Protein AF-F3YWX7-F1 (afdb_monomer_lite)

Secondary structure (DSSP, 8-state):
-HHHHHHHHHHHHHHHHHHHHHHHHHHHHHHHHHHHHHHHHHHHHHHHHHHHHHHHHHHTSHHHHHHHGGGGT--PPPTT--PPPPP--PPP---

Sequence (95 aa):
MKSGHLLTANLALAMFLGLGLVWVNIERVELAYDLRRLELESRELRSLVDKLEMERNNLGAPYNLRRKAPEFGLRPARTGQIRRVEAARPEPEVQ

pLDDT: mean 86.59, std 11.6, range [55.72, 98.06]

Organism: NCBI:txid690850

Foldseek 3Di:
DVVVVVVVVVVVVVVVVVVVVVVVVVVVVVVVVVVVVVVVVVVVVVVVVVVVVVVVVVCVPPVNCQVCQVVVVHDDDDPPPDDDDPDPDDDDDDD

Radius of gyration: 33.97 Å; chains: 1; bounding box: 71×17×88 Å

Structure (mmCIF, N/CA/C/O backbone):
data_AF-F3YWX7-F1
#
_entry.id   AF-F3YWX7-F1
#
loop_
_atom_site.group_PDB
_atom_site.id
_atom_site.type_symbol
_atom_site.label_atom_id
_atom_site.label_alt_id
_atom_site.label_comp_id
_atom_site.label_asym_id
_atom_site.label_entity_id
_atom_site.label_seq_id
_atom_site.pdbx_PDB_ins_code
_atom_site.Cartn_x
_atom_site.Cartn_y
_atom_site.Cartn_z
_atom_site.occupancy
_atom_site.B_iso_or_equiv
_atom_site.auth_seq_id
_atom_site.auth_comp_id
_atom_site.auth_asym_id
_atom_site.auth_atom_id
_atom_site.pdbx_PDB_model_num
ATOM 1 N N . MET A 1 1 ? 30.735 -5.230 -47.504 1.00 58.53 1 MET A N 1
ATOM 2 C CA . MET A 1 1 ? 30.103 -4.083 -46.805 1.00 58.53 1 MET A CA 1
ATOM 3 C C . MET A 1 1 ? 28.767 -4.396 -46.122 1.00 58.53 1 MET A C 1
ATOM 5 O O . MET A 1 1 ? 28.519 -3.807 -45.084 1.00 58.53 1 MET A O 1
ATOM 9 N N . LYS A 1 2 ? 27.918 -5.319 -46.612 1.00 62.28 2 LYS A N 1
ATOM 10 C CA . LYS A 1 2 ? 26.602 -5.623 -45.992 1.00 62.28 2 LYS A CA 1
ATOM 11 C C . LYS A 1 2 ? 26.658 -6.131 -44.536 1.00 62.28 2 LYS A C 1
ATOM 13 O O . LYS A 1 2 ? 25.780 -5.811 -43.747 1.00 62.28 2 LYS A O 1
ATOM 18 N N . SER A 1 3 ? 27.696 -6.876 -44.167 1.00 70.88 3 SER A N 1
ATOM 19 C CA . SER A 1 3 ? 27.866 -7.460 -42.827 1.00 70.88 3 SER A CA 1
ATOM 20 C C . SER A 1 3 ? 28.163 -6.434 -41.724 1.00 70.88 3 SER A C 1
ATOM 22 O O . SE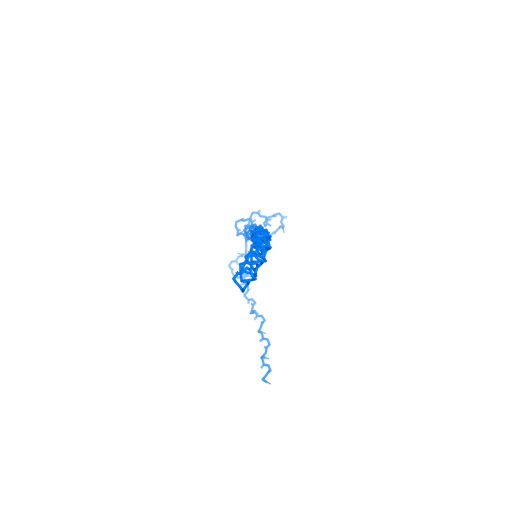R A 1 3 ? 27.746 -6.634 -40.588 1.00 70.88 3 SER A O 1
ATOM 24 N N . GLY A 1 4 ? 28.810 -5.309 -42.050 1.00 79.56 4 GLY A N 1
ATOM 25 C CA . GLY A 1 4 ? 29.105 -4.251 -41.074 1.00 79.56 4 GLY A CA 1
ATOM 26 C C . GLY A 1 4 ? 27.843 -3.553 -40.563 1.00 79.56 4 GLY A C 1
ATOM 27 O O . GLY A 1 4 ? 27.696 -3.348 -39.364 1.00 79.56 4 GLY A O 1
ATOM 28 N N . HIS A 1 5 ? 26.887 -3.284 -41.456 1.00 86.56 5 HIS A N 1
ATOM 29 C CA . HIS A 1 5 ? 25.624 -2.631 -41.097 1.00 86.56 5 HIS A CA 1
ATOM 30 C C . HIS A 1 5 ? 24.725 -3.506 -40.207 1.00 86.56 5 HIS A C 1
ATOM 32 O O . HIS A 1 5 ? 24.008 -2.992 -39.350 1.00 86.56 5 HIS A O 1
ATOM 38 N N . LEU A 1 6 ? 24.788 -4.833 -40.370 1.00 91.81 6 LEU A N 1
ATOM 39 C CA . LEU A 1 6 ? 24.056 -5.774 -39.517 1.00 91.81 6 LEU A CA 1
ATOM 40 C C . LEU A 1 6 ? 24.629 -5.815 -38.098 1.00 91.81 6 LEU A C 1
ATOM 42 O O . LEU A 1 6 ? 23.867 -5.842 -37.135 1.00 91.81 6 LEU A O 1
ATOM 46 N N . LEU A 1 7 ? 25.957 -5.779 -37.956 1.00 92.25 7 LEU A N 1
ATOM 47 C CA . LEU A 1 7 ? 26.607 -5.720 -36.645 1.00 92.25 7 LEU A CA 1
ATOM 48 C C . LEU A 1 7 ? 26.275 -4.416 -35.916 1.00 92.25 7 LEU A C 1
ATOM 50 O O . LEU A 1 7 ? 25.906 -4.453 -34.746 1.00 92.25 7 LEU A O 1
ATOM 54 N N . THR A 1 8 ? 26.324 -3.276 -36.611 1.00 94.69 8 THR A N 1
ATOM 55 C CA . THR A 1 8 ? 25.962 -1.984 -36.008 1.00 94.69 8 THR A CA 1
ATOM 56 C C . THR A 1 8 ? 24.493 -1.929 -35.598 1.00 94.69 8 THR A C 1
ATOM 58 O O . THR A 1 8 ? 24.183 -1.410 -34.530 1.00 94.69 8 THR A O 1
ATOM 61 N N . ALA A 1 9 ? 23.586 -2.497 -36.401 1.00 95.19 9 ALA A N 1
ATOM 62 C CA . ALA A 1 9 ? 22.164 -2.542 -36.068 1.00 95.19 9 ALA A CA 1
ATOM 63 C C . ALA A 1 9 ? 21.887 -3.428 -34.844 1.00 95.19 9 ALA A C 1
ATOM 65 O O . ALA A 1 9 ? 21.144 -3.026 -33.952 1.00 95.19 9 ALA A O 1
ATOM 66 N N . ASN A 1 10 ? 22.524 -4.602 -34.763 1.00 95.62 10 ASN A N 1
ATOM 67 C CA . ASN A 1 10 ? 22.399 -5.483 -33.600 1.00 95.62 10 ASN A CA 1
ATOM 68 C C . ASN A 1 10 ? 22.978 -4.847 -32.335 1.00 95.62 10 ASN A C 1
ATOM 70 O O . ASN A 1 10 ? 22.368 -4.946 -31.274 1.00 95.62 10 ASN A O 1
ATOM 74 N N . LEU A 1 11 ? 24.117 -4.159 -32.442 1.00 96.25 11 LEU A N 1
ATOM 75 C CA . LEU A 1 11 ? 24.715 -3.463 -31.306 1.00 96.25 11 LEU A CA 1
ATOM 76 C C . LEU A 1 11 ? 23.814 -2.327 -30.806 1.00 96.25 11 LEU A C 1
ATOM 78 O O . LEU A 1 11 ? 23.587 -2.209 -29.605 1.00 96.25 11 LEU A O 1
ATOM 82 N N . ALA A 1 12 ? 23.252 -1.531 -31.720 1.00 96.69 12 ALA A N 1
ATOM 83 C CA . ALA A 1 12 ? 22.307 -0.477 -31.369 1.00 96.69 12 ALA A CA 1
ATOM 84 C C . ALA A 1 12 ? 21.055 -1.052 -30.690 1.00 96.69 12 ALA A C 1
ATOM 86 O O . ALA A 1 12 ? 20.649 -0.564 -29.638 1.00 96.69 12 ALA A O 1
ATOM 87 N N . LEU A 1 13 ? 20.481 -2.125 -31.243 1.00 97.19 13 LEU A N 1
ATOM 88 C CA . LEU A 1 13 ? 19.320 -2.795 -30.661 1.00 97.19 13 LEU A CA 1
ATOM 89 C C . LEU A 1 13 ? 19.620 -3.341 -29.259 1.00 97.19 13 LEU A C 1
ATOM 91 O O . LEU A 1 13 ? 18.836 -3.120 -28.340 1.00 97.19 13 LEU A O 1
ATOM 95 N N . ALA A 1 14 ? 20.762 -4.006 -29.076 1.00 96.81 14 ALA A N 1
ATOM 96 C CA . ALA A 1 14 ? 21.192 -4.502 -27.772 1.00 96.81 14 ALA A CA 1
ATOM 97 C C . ALA A 1 14 ? 21.357 -3.360 -26.756 1.00 96.81 14 ALA A C 1
ATOM 99 O O . ALA A 1 14 ? 20.968 -3.508 -25.600 1.00 96.81 14 ALA A O 1
ATOM 100 N N . MET A 1 15 ? 21.868 -2.204 -27.190 1.00 97.69 15 MET A N 1
ATOM 101 C CA . MET A 1 15 ? 22.008 -1.025 -26.336 1.00 97.69 15 MET A CA 1
ATOM 102 C C . MET A 1 15 ? 20.647 -0.449 -25.922 1.00 97.69 15 MET A C 1
ATOM 104 O O . MET A 1 15 ? 20.443 -0.164 -24.743 1.00 97.69 15 MET A O 1
ATOM 108 N N . PHE A 1 16 ? 19.689 -0.348 -26.850 1.00 98.06 16 PHE A N 1
ATOM 109 C CA . PHE A 1 16 ? 18.321 0.081 -26.535 1.00 98.06 16 PHE A CA 1
ATOM 110 C C . PHE A 1 16 ? 17.609 -0.888 -25.593 1.00 98.06 16 PHE A C 1
ATOM 112 O O . PHE A 1 16 ? 16.970 -0.452 -24.638 1.00 98.06 16 PHE A O 1
ATOM 119 N N . LEU A 1 17 ? 17.743 -2.194 -25.826 1.00 97.69 17 LEU A N 1
ATOM 120 C CA . LEU A 1 17 ? 17.172 -3.215 -24.950 1.00 97.69 17 LEU A CA 1
ATOM 121 C C . LEU A 1 17 ? 17.801 -3.170 -23.555 1.00 97.69 17 LEU A C 1
ATOM 123 O O . LEU A 1 17 ? 17.078 -3.250 -22.567 1.00 97.69 17 LEU A O 1
ATOM 127 N N . GLY A 1 18 ? 19.121 -2.988 -23.463 1.00 97.12 18 GLY A N 1
ATOM 128 C CA . GLY A 1 18 ? 19.817 -2.821 -22.189 1.00 97.12 18 GLY A CA 1
ATOM 129 C C . GLY A 1 18 ? 19.320 -1.599 -21.418 1.00 97.12 18 GLY A C 1
ATOM 130 O O . GLY A 1 18 ? 19.015 -1.702 -20.232 1.00 97.12 18 GLY A O 1
ATOM 131 N N . LEU A 1 19 ? 19.157 -0.463 -22.100 1.00 97.75 19 LEU A N 1
ATOM 132 C CA . LEU A 1 19 ? 18.635 0.755 -21.483 1.00 97.75 19 LEU A CA 1
ATOM 133 C C . LEU A 1 19 ? 17.174 0.590 -21.036 1.00 97.75 19 LEU A C 1
ATOM 135 O O . LEU A 1 19 ? 16.827 0.959 -19.916 1.00 97.75 19 LEU A O 1
ATOM 139 N N . GLY A 1 20 ? 16.335 -0.020 -21.876 1.00 98.00 20 GLY A N 1
ATOM 140 C CA . GLY A 1 20 ? 14.945 -0.327 -21.540 1.00 98.00 20 GLY A CA 1
ATOM 141 C C . GLY A 1 20 ? 14.827 -1.284 -20.352 1.00 98.00 20 GLY A C 1
ATOM 142 O O . GLY A 1 20 ? 13.958 -1.106 -19.502 1.00 98.00 20 GLY A O 1
ATOM 143 N N . LEU A 1 21 ? 15.735 -2.256 -20.239 1.00 97.62 21 LEU A N 1
ATOM 144 C CA . LEU A 1 21 ? 15.762 -3.182 -19.111 1.00 97.62 21 LEU A CA 1
ATOM 145 C C . LEU A 1 21 ? 16.092 -2.461 -17.801 1.00 97.62 21 LEU A C 1
ATOM 147 O O . LEU A 1 21 ? 15.432 -2.711 -16.796 1.00 97.62 21 LEU A O 1
ATOM 151 N N . VAL A 1 22 ? 17.074 -1.555 -17.813 1.00 97.88 22 VAL A N 1
ATOM 152 C CA . VAL A 1 22 ? 17.408 -0.726 -16.643 1.00 97.88 22 VAL A CA 1
ATOM 153 C C . VAL A 1 22 ? 16.231 0.173 -16.267 1.00 97.88 22 VAL A C 1
ATOM 155 O O . VAL A 1 22 ? 15.881 0.239 -15.093 1.00 97.88 22 VAL A O 1
ATOM 158 N N . TRP A 1 23 ? 15.576 0.799 -17.247 1.00 98.00 23 TRP A N 1
ATOM 159 C CA . TRP A 1 23 ? 14.395 1.630 -17.007 1.00 98.00 23 TRP A CA 1
ATOM 160 C C . TRP A 1 23 ? 13.271 0.848 -16.317 1.00 98.00 23 TRP A C 1
ATOM 162 O O . TRP A 1 23 ? 12.810 1.229 -15.244 1.00 98.00 23 TRP A O 1
ATOM 172 N N . VAL A 1 24 ? 12.880 -0.297 -16.886 1.00 97.75 24 VAL A N 1
ATOM 173 C CA . VAL A 1 24 ? 11.850 -1.170 -16.300 1.00 97.75 24 VAL A CA 1
ATOM 174 C C . VAL A 1 24 ? 12.275 -1.682 -14.925 1.00 97.75 24 VAL A C 1
ATOM 176 O O . VAL A 1 24 ? 11.433 -1.869 -14.050 1.00 97.75 24 VAL A O 1
ATOM 179 N N . ASN A 1 25 ? 13.570 -1.916 -14.709 1.00 97.06 25 ASN A N 1
ATOM 180 C CA . ASN A 1 25 ? 14.073 -2.342 -13.411 1.00 97.06 25 ASN A CA 1
ATOM 181 C C . ASN A 1 25 ? 13.867 -1.266 -12.337 1.00 97.06 25 ASN A C 1
ATOM 183 O O . ASN A 1 25 ? 13.377 -1.599 -11.261 1.00 97.06 25 ASN A O 1
ATOM 187 N N . ILE A 1 26 ? 14.181 -0.004 -12.644 1.00 96.69 26 ILE A N 1
ATOM 188 C CA . ILE A 1 26 ? 13.986 1.127 -11.726 1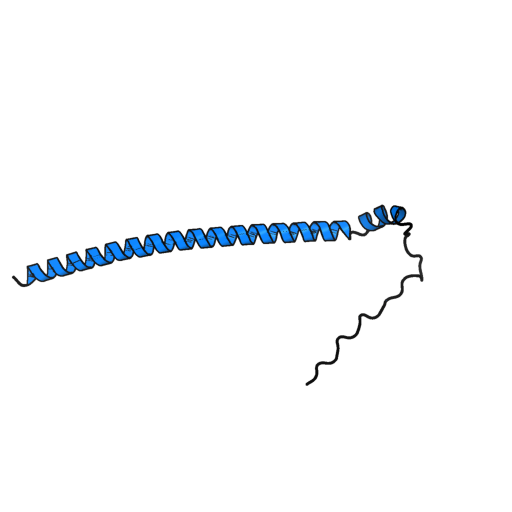.00 96.69 26 ILE A CA 1
ATOM 189 C C . ILE A 1 26 ? 12.500 1.282 -11.390 1.00 96.69 26 ILE A C 1
ATOM 191 O O . ILE A 1 26 ? 12.145 1.244 -10.215 1.00 96.69 26 ILE A O 1
ATOM 195 N N . GLU A 1 27 ? 11.635 1.326 -12.406 1.00 96.81 27 GLU A N 1
ATOM 196 C CA . GLU A 1 27 ? 10.179 1.431 -12.230 1.00 96.81 27 GLU A CA 1
ATOM 197 C C . GLU A 1 27 ? 9.627 0.283 -11.368 1.00 96.81 27 GLU A C 1
ATOM 199 O O . GLU A 1 27 ? 8.824 0.468 -10.455 1.00 96.81 27 GLU A O 1
ATOM 204 N N . ARG A 1 28 ? 10.101 -0.945 -11.616 1.00 97.38 28 ARG A N 1
ATOM 205 C CA . ARG A 1 28 ? 9.692 -2.124 -10.847 1.00 97.38 28 ARG A CA 1
ATOM 206 C C . ARG A 1 28 ? 10.102 -2.022 -9.381 1.00 97.38 28 ARG A C 1
ATOM 208 O O . ARG A 1 28 ? 9.378 -2.505 -8.510 1.00 97.38 28 ARG A O 1
ATOM 215 N N . VAL A 1 29 ? 11.290 -1.489 -9.116 1.00 97.25 29 VAL A N 1
ATOM 216 C CA . VAL A 1 29 ? 11.794 -1.300 -7.756 1.00 97.25 29 VAL A CA 1
ATOM 217 C C . VAL A 1 29 ? 10.966 -0.235 -7.041 1.00 97.25 29 VAL A C 1
ATOM 219 O O . VAL A 1 29 ? 10.524 -0.493 -5.924 1.00 97.25 29 VAL A O 1
ATOM 222 N N . GLU A 1 30 ? 10.686 0.893 -7.693 1.00 96.44 30 GLU A N 1
ATOM 223 C CA . GLU A 1 30 ? 9.831 1.963 -7.164 1.00 96.44 30 GLU A CA 1
ATOM 224 C C . GLU A 1 30 ? 8.433 1.443 -6.805 1.00 96.44 30 GLU A C 1
ATOM 226 O O . GLU A 1 30 ? 8.016 1.535 -5.649 1.00 96.44 30 GLU A O 1
ATOM 231 N N . LEU A 1 31 ? 7.778 0.732 -7.727 1.00 97.06 31 LEU A N 1
ATOM 232 C CA . LEU A 1 31 ? 6.470 0.125 -7.479 1.00 97.06 31 LEU A CA 1
ATOM 233 C C . LEU A 1 31 ? 6.488 -0.863 -6.299 1.00 97.06 31 LEU A C 1
ATOM 235 O O . LEU A 1 31 ? 5.537 -0.944 -5.520 1.00 97.06 31 LEU A O 1
ATOM 239 N N . ALA A 1 32 ? 7.566 -1.636 -6.150 1.00 97.00 32 ALA A N 1
ATOM 240 C CA . ALA A 1 32 ? 7.706 -2.565 -5.033 1.00 97.00 32 ALA A CA 1
ATOM 241 C C . ALA A 1 32 ? 7.867 -1.838 -3.688 1.00 97.00 32 ALA A C 1
ATOM 243 O O . ALA A 1 32 ? 7.375 -2.335 -2.670 1.00 97.00 32 ALA A O 1
ATOM 244 N N . TYR A 1 33 ? 8.542 -0.686 -3.668 1.00 97.19 33 TYR A N 1
ATOM 245 C CA . TYR A 1 33 ? 8.634 0.158 -2.478 1.00 97.19 33 TYR A CA 1
ATOM 246 C C . TYR A 1 33 ? 7.274 0.744 -2.106 1.00 97.19 33 TYR A C 1
ATOM 248 O O . TYR A 1 33 ? 6.866 0.617 -0.949 1.00 97.19 33 TYR A O 1
ATOM 256 N N . ASP A 1 34 ? 6.544 1.290 -3.075 1.00 96.94 34 ASP A N 1
ATOM 257 C CA . ASP A 1 34 ? 5.213 1.857 -2.845 1.00 96.94 34 ASP A CA 1
ATOM 258 C C . ASP A 1 34 ? 4.222 0.809 -2.348 1.00 96.94 34 ASP A C 1
ATOM 260 O O . ASP A 1 34 ? 3.498 1.038 -1.376 1.00 96.94 34 ASP A O 1
ATOM 264 N N . LEU A 1 35 ? 4.240 -0.387 -2.940 1.00 96.94 35 LEU A N 1
ATOM 265 C CA . LEU A 1 35 ? 3.382 -1.482 -2.504 1.00 96.94 35 LEU A CA 1
ATOM 266 C C . LEU A 1 35 ? 3.665 -1.877 -1.051 1.00 96.94 35 LEU A C 1
ATOM 268 O O . LEU A 1 35 ? 2.736 -2.040 -0.260 1.00 96.94 35 LEU A O 1
ATOM 272 N N . ARG A 1 36 ? 4.946 -1.996 -0.676 1.00 96.31 36 ARG A N 1
ATOM 273 C CA . ARG A 1 36 ? 5.332 -2.305 0.709 1.00 96.31 36 ARG A CA 1
ATOM 274 C C . ARG A 1 36 ? 4.914 -1.205 1.674 1.00 96.31 36 ARG A C 1
ATOM 276 O O . ARG A 1 36 ? 4.476 -1.510 2.780 1.00 96.31 36 ARG A O 1
ATOM 283 N N . ARG A 1 37 ? 5.043 0.057 1.270 1.00 96.75 37 ARG A N 1
ATOM 284 C CA . ARG A 1 37 ? 4.622 1.197 2.083 1.00 96.75 37 ARG A CA 1
ATOM 285 C C . ARG A 1 37 ? 3.114 1.167 2.333 1.00 96.75 37 ARG A C 1
ATOM 287 O O . ARG A 1 37 ? 2.695 1.230 3.484 1.00 96.75 37 ARG A O 1
ATOM 294 N N . LEU A 1 38 ? 2.316 0.999 1.281 1.00 96.62 38 LEU A N 1
ATOM 295 C CA . LEU A 1 38 ? 0.857 0.900 1.378 1.00 96.62 38 LEU A CA 1
ATOM 296 C C . LEU A 1 38 ? 0.417 -0.299 2.224 1.00 96.62 38 LEU A C 1
ATOM 298 O O . LEU A 1 38 ? -0.536 -0.211 2.999 1.00 96.62 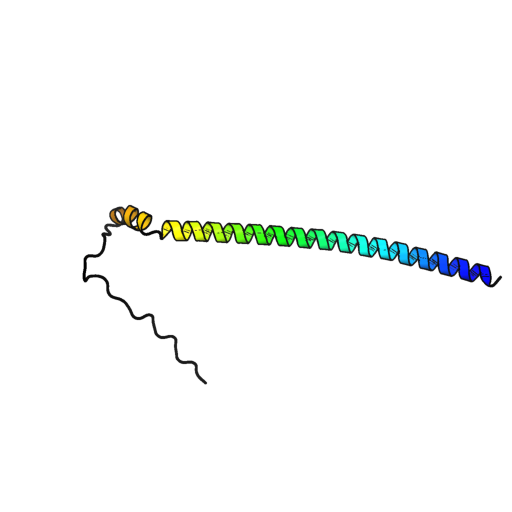38 LEU A O 1
ATOM 302 N N . GLU A 1 39 ? 1.120 -1.426 2.108 1.00 95.75 39 GLU A N 1
ATOM 303 C CA . GLU A 1 39 ? 0.856 -2.598 2.936 1.00 95.75 39 GLU A CA 1
ATOM 304 C C . GLU A 1 39 ? 1.120 -2.318 4.422 1.00 95.75 39 GLU A C 1
ATOM 306 O O . GLU A 1 39 ? 0.310 -2.706 5.266 1.00 95.75 39 GLU A O 1
ATOM 311 N N . LEU A 1 40 ? 2.214 -1.625 4.749 1.00 96.69 40 LEU A N 1
ATOM 312 C CA . LEU A 1 40 ? 2.528 -1.221 6.120 1.00 96.69 40 LEU A CA 1
ATOM 313 C C . LEU A 1 40 ? 1.475 -0.260 6.676 1.00 96.69 40 LEU A C 1
ATOM 315 O O . LEU A 1 40 ? 0.922 -0.539 7.737 1.00 96.69 40 LEU A O 1
ATOM 319 N N . GLU A 1 41 ? 1.126 0.794 5.937 1.00 95.56 41 GLU A N 1
ATOM 320 C CA . GLU A 1 41 ? 0.090 1.754 6.344 1.00 95.56 41 GLU A CA 1
ATOM 321 C C . GLU A 1 41 ? -1.262 1.047 6.572 1.00 95.56 41 GLU A C 1
ATOM 323 O O . GLU A 1 41 ? -1.940 1.267 7.578 1.00 95.56 41 GLU A O 1
ATOM 328 N N . SER A 1 42 ? -1.633 0.109 5.693 1.00 94.81 42 SER A N 1
ATOM 329 C CA . SER A 1 42 ? -2.857 -0.683 5.856 1.00 94.81 42 SER A CA 1
ATOM 330 C C . SER A 1 42 ? -2.808 -1.610 7.075 1.00 94.81 42 SER A C 1
ATOM 332 O O . SER A 1 42 ? -3.815 -1.769 7.771 1.00 94.81 42 SER A O 1
ATOM 334 N N . ARG A 1 43 ? -1.656 -2.234 7.349 1.00 94.56 43 ARG A N 1
ATOM 335 C CA . ARG A 1 43 ? -1.455 -3.096 8.525 1.00 94.56 43 ARG A CA 1
ATOM 336 C C . ARG A 1 43 ? -1.516 -2.293 9.823 1.00 94.56 43 ARG A C 1
ATOM 338 O O . ARG A 1 43 ? -2.143 -2.751 10.777 1.00 94.56 43 ARG A O 1
ATOM 345 N N . GLU A 1 44 ? -0.907 -1.113 9.860 1.00 94.62 44 GLU A N 1
ATOM 346 C CA . GLU A 1 44 ? -0.951 -0.218 11.019 1.00 94.62 44 GLU A CA 1
ATOM 347 C C . GLU A 1 44 ? -2.377 0.240 11.315 1.00 94.62 44 GLU A C 1
ATOM 349 O O . GLU A 1 44 ? -2.830 0.139 12.458 1.00 94.62 44 GLU A O 1
ATOM 354 N N . LEU A 1 45 ? -3.117 0.653 10.283 1.00 93.81 45 LEU A N 1
ATOM 355 C CA . LEU A 1 45 ? -4.497 1.093 10.446 1.00 93.81 45 LEU A CA 1
ATOM 356 C C . LEU A 1 45 ? -5.401 -0.040 10.951 1.00 93.81 45 LEU A C 1
ATOM 358 O O . LEU A 1 45 ? -6.179 0.168 11.880 1.00 93.81 45 LEU A O 1
ATOM 362 N N . ARG A 1 46 ? -5.262 -1.255 10.401 1.00 92.62 46 ARG A N 1
ATOM 363 C CA . ARG A 1 46 ? -5.998 -2.437 10.889 1.00 92.62 46 ARG A CA 1
ATOM 364 C C . ARG A 1 46 ? -5.657 -2.763 12.340 1.00 92.62 46 ARG A C 1
ATOM 366 O O . ARG A 1 46 ? -6.560 -2.955 13.140 1.00 92.62 46 ARG A O 1
ATOM 373 N N . SER A 1 47 ? -4.374 -2.741 12.701 1.00 92.62 47 SER A N 1
ATOM 374 C CA . SER A 1 47 ? -3.927 -2.965 14.083 1.00 92.62 47 SER A CA 1
ATOM 375 C C . SER A 1 47 ? -4.528 -1.949 15.058 1.00 92.62 47 SER A C 1
ATOM 377 O O . SER A 1 47 ? -4.902 -2.300 16.178 1.00 92.62 47 SER A O 1
ATOM 379 N N . LEU A 1 48 ? -4.654 -0.686 14.643 1.00 92.44 48 LEU A N 1
ATOM 380 C CA . LEU A 1 48 ? -5.280 0.346 15.463 1.00 92.44 48 LEU A CA 1
ATOM 381 C C . LEU A 1 48 ? -6.785 0.109 15.636 1.00 92.44 48 LEU A C 1
ATOM 383 O O . LEU A 1 48 ? -7.289 0.227 16.753 1.00 92.44 48 LEU A O 1
ATOM 387 N N . VAL A 1 49 ? -7.487 -0.253 14.559 1.00 91.81 49 VAL A N 1
ATOM 388 C CA . VAL A 1 49 ? -8.914 -0.605 14.612 1.00 91.81 49 VAL A CA 1
ATOM 389 C C . VAL A 1 49 ? -9.135 -1.795 15.542 1.00 91.81 49 VAL A C 1
ATOM 391 O O . VAL A 1 49 ? -9.943 -1.687 16.460 1.00 91.81 49 VAL A O 1
ATOM 394 N N . ASP A 1 50 ? -8.361 -2.870 15.390 1.00 91.94 50 ASP A N 1
ATOM 395 C CA . ASP A 1 50 ? -8.475 -4.066 16.231 1.00 91.94 50 ASP A CA 1
ATOM 396 C C . ASP A 1 50 ? -8.274 -3.733 17.719 1.00 91.94 50 ASP A C 1
ATOM 398 O O . ASP A 1 50 ? -9.023 -4.198 18.581 1.00 91.94 50 ASP A O 1
ATOM 402 N N . LYS A 1 51 ? -7.299 -2.871 18.042 1.00 92.25 51 LYS A N 1
ATOM 403 C CA . LYS A 1 51 ? -7.082 -2.395 19.418 1.00 92.25 51 LYS A CA 1
ATOM 404 C C . LYS A 1 51 ? -8.272 -1.600 19.944 1.00 92.25 51 LYS A C 1
ATOM 406 O O . LYS A 1 51 ? -8.728 -1.861 21.056 1.00 92.25 51 LYS A O 1
ATOM 411 N N . LEU A 1 52 ? -8.789 -0.656 19.160 1.00 93.12 52 LEU A N 1
ATOM 412 C CA . LEU A 1 52 ? -9.952 0.145 19.549 1.00 93.12 52 LEU A CA 1
ATOM 413 C C . LEU A 1 52 ? -11.194 -0.727 19.745 1.00 93.12 52 LEU A C 1
ATOM 415 O O . LEU A 1 52 ? -11.967 -0.502 20.676 1.00 93.12 52 LEU A O 1
ATOM 419 N N . GLU A 1 53 ? -11.381 -1.753 18.917 1.00 89.75 53 GLU A N 1
ATOM 420 C CA . GLU A 1 53 ? -12.461 -2.718 19.095 1.00 89.75 53 GLU A CA 1
ATOM 421 C C . GLU A 1 53 ? -12.295 -3.535 20.375 1.00 89.75 53 GLU A C 1
ATOM 423 O O . GLU A 1 53 ? -13.265 -3.699 21.120 1.00 89.75 53 GLU A O 1
ATOM 428 N N . MET A 1 54 ? -11.077 -3.990 20.684 1.00 87.38 54 MET A N 1
ATOM 429 C CA . MET A 1 54 ? -10.791 -4.662 21.953 1.00 87.38 54 MET A CA 1
ATOM 430 C C . MET A 1 54 ? -11.068 -3.755 23.153 1.00 87.38 54 MET A C 1
ATOM 432 O O . MET A 1 54 ? -11.718 -4.189 24.105 1.00 87.38 54 MET A O 1
ATOM 436 N N . GLU A 1 55 ? -10.638 -2.494 23.119 1.00 90.31 55 GLU A N 1
ATOM 437 C CA . GLU A 1 55 ? -10.900 -1.535 24.195 1.00 90.31 55 GLU A CA 1
ATOM 438 C C . GLU A 1 55 ? -12.390 -1.228 24.344 1.00 90.31 55 GLU A C 1
ATOM 440 O O . GLU A 1 55 ? -12.909 -1.221 25.463 1.00 90.31 55 GLU A O 1
ATOM 445 N N . ARG A 1 56 ? -13.109 -1.050 23.232 1.00 88.06 56 ARG A N 1
ATOM 446 C CA . ARG A 1 56 ? -14.564 -0.861 23.224 1.00 88.06 56 ARG A CA 1
ATOM 447 C C . ARG A 1 56 ? -15.281 -2.065 23.830 1.00 88.06 56 ARG A C 1
ATOM 449 O O . ARG A 1 56 ? -16.162 -1.893 24.672 1.00 88.06 56 ARG A O 1
ATOM 456 N N . ASN A 1 57 ? -14.882 -3.278 23.459 1.00 85.69 57 ASN A N 1
ATOM 457 C CA . ASN A 1 57 ? -15.443 -4.509 24.014 1.00 85.69 57 ASN A CA 1
ATOM 458 C C . ASN A 1 57 ? -15.101 -4.671 25.500 1.00 85.69 57 ASN A C 1
ATOM 460 O O . ASN A 1 57 ? -15.955 -5.078 26.284 1.00 85.69 57 ASN A O 1
ATOM 464 N N . ASN A 1 58 ? -13.889 -4.296 25.913 1.00 85.62 58 ASN A N 1
ATOM 465 C CA . ASN A 1 58 ? -13.489 -4.284 27.316 1.00 85.62 58 ASN A CA 1
ATOM 466 C C . ASN A 1 58 ? -14.312 -3.269 28.126 1.00 85.62 58 ASN A C 1
ATOM 468 O O . ASN A 1 58 ? -14.823 -3.604 29.193 1.00 85.62 58 ASN A O 1
ATOM 472 N N . LEU A 1 59 ? -14.517 -2.049 27.622 1.00 81.75 59 LEU A N 1
ATOM 473 C CA . LEU A 1 59 ? -15.374 -1.042 28.260 1.00 81.75 59 LEU A CA 1
ATOM 474 C C . LEU A 1 59 ? -16.830 -1.514 28.371 1.00 81.75 59 LEU A C 1
ATOM 476 O O . LEU A 1 59 ? -17.464 -1.299 29.405 1.00 81.75 59 LEU A O 1
ATOM 480 N N . GLY A 1 60 ? -17.335 -2.191 27.338 1.00 80.12 60 GLY A N 1
ATOM 481 C CA . GLY A 1 60 ? -18.661 -2.810 27.321 1.00 80.12 60 GLY A CA 1
ATOM 482 C C . GLY A 1 60 ? -18.758 -4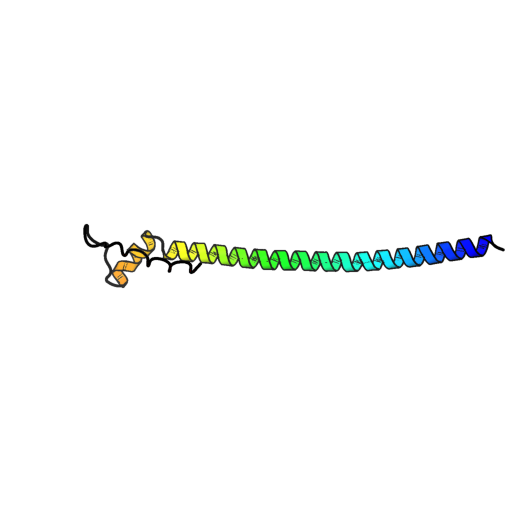.129 28.094 1.00 80.12 60 GLY A C 1
ATOM 483 O O . GLY A 1 60 ? -19.855 -4.672 28.231 1.00 80.12 60 GLY A O 1
ATOM 484 N N . ALA A 1 61 ? -17.648 -4.662 28.612 1.00 83.62 61 ALA A N 1
ATOM 485 C CA . ALA A 1 61 ? -17.658 -5.941 29.302 1.00 83.62 61 ALA A CA 1
ATOM 486 C C . ALA A 1 61 ? -18.537 -5.854 30.564 1.00 83.62 61 ALA A C 1
ATOM 488 O O . ALA A 1 61 ? -18.395 -4.908 31.351 1.00 83.62 61 ALA A O 1
ATOM 489 N N . PRO A 1 62 ? -19.398 -6.858 30.832 1.00 78.25 62 PRO A N 1
ATOM 490 C CA . PRO A 1 62 ? -20.330 -6.835 31.961 1.00 78.25 62 PRO A CA 1
ATOM 491 C C . PRO A 1 62 ? -19.652 -6.563 33.304 1.00 78.25 62 PRO A C 1
ATOM 493 O O . PRO A 1 62 ? -20.220 -5.890 34.159 1.00 78.25 62 PRO A O 1
ATOM 496 N N . TYR A 1 63 ? -18.424 -7.053 33.490 1.00 80.69 63 TYR A N 1
ATOM 497 C CA . TYR A 1 63 ? -17.631 -6.795 34.688 1.00 80.69 63 TYR A CA 1
ATOM 498 C C . TYR A 1 63 ? -17.322 -5.301 34.875 1.00 80.69 63 TYR A C 1
ATOM 500 O O . TYR A 1 63 ? -17.584 -4.751 35.944 1.00 80.69 63 TYR A O 1
ATOM 508 N N . ASN A 1 64 ? -16.832 -4.623 33.833 1.00 79.44 64 ASN A N 1
ATOM 509 C CA . ASN A 1 64 ? -16.497 -3.198 33.890 1.00 79.44 64 ASN A CA 1
ATOM 510 C C . ASN A 1 64 ? -17.745 -2.321 34.021 1.00 79.44 64 ASN A C 1
ATOM 512 O O . ASN A 1 64 ? -17.744 -1.373 34.809 1.00 79.44 64 ASN A O 1
ATOM 516 N N . LEU A 1 65 ? -18.833 -2.685 33.336 1.00 82.88 65 LEU A N 1
ATOM 517 C CA . LEU A 1 65 ? -20.131 -2.028 33.490 1.00 82.88 65 LEU A CA 1
ATOM 518 C C . LEU A 1 65 ? -20.669 -2.165 34.919 1.00 82.88 65 LEU A C 1
ATOM 520 O O . LEU A 1 65 ? -21.081 -1.174 35.515 1.00 82.88 65 LEU A O 1
ATOM 524 N N . ARG A 1 66 ? -20.611 -3.365 35.514 1.00 81.56 66 ARG A N 1
ATOM 525 C CA . ARG A 1 66 ? -21.021 -3.587 36.913 1.00 81.56 66 ARG A CA 1
ATOM 526 C C . ARG A 1 66 ? -20.132 -2.846 37.904 1.00 81.56 66 ARG A C 1
ATOM 528 O O . ARG A 1 66 ? -20.638 -2.418 38.934 1.00 81.56 66 ARG A O 1
ATOM 535 N N . ARG A 1 67 ? -18.842 -2.683 37.596 1.00 84.31 67 ARG A N 1
ATOM 536 C CA . ARG A 1 67 ? -17.902 -1.925 38.429 1.00 84.31 67 ARG A CA 1
ATOM 537 C C . ARG A 1 67 ? -18.206 -0.426 38.429 1.00 84.31 67 ARG A C 1
ATOM 539 O O . ARG A 1 67 ? -18.169 0.171 39.495 1.00 84.31 67 ARG A O 1
ATOM 546 N N . LYS A 1 68 ? -18.525 0.165 37.269 1.00 84.50 68 LYS A N 1
ATOM 547 C CA . LYS A 1 68 ? -18.857 1.599 37.145 1.00 84.50 68 LYS A CA 1
ATOM 548 C C . LYS A 1 68 ? -20.308 1.935 37.501 1.00 84.50 68 LYS A C 1
ATOM 550 O O . LYS A 1 68 ? -20.588 3.067 37.868 1.00 84.50 68 LYS A O 1
ATOM 555 N N . ALA A 1 69 ? -21.237 0.980 37.419 1.00 85.44 69 ALA A N 1
ATOM 556 C CA . ALA A 1 69 ? -22.659 1.210 37.691 1.00 85.44 69 ALA A CA 1
ATOM 557 C C . ALA A 1 69 ? -22.954 1.953 39.019 1.00 85.44 69 ALA A C 1
ATOM 559 O O . ALA A 1 69 ? -23.752 2.891 38.977 1.00 85.44 69 ALA A O 1
ATOM 560 N N . PRO A 1 70 ? -22.305 1.636 40.162 1.00 86.19 70 PRO A N 1
ATOM 561 C CA . PRO A 1 70 ? -22.544 2.337 41.423 1.00 86.19 70 PRO A CA 1
ATOM 562 C C . PRO A 1 70 ? -22.215 3.834 41.374 1.00 86.19 70 PRO A C 1
ATOM 564 O O . PRO A 1 70 ? -22.938 4.620 41.980 1.00 86.19 70 PRO A O 1
ATOM 567 N N . GLU A 1 71 ? -21.178 4.238 40.629 1.00 89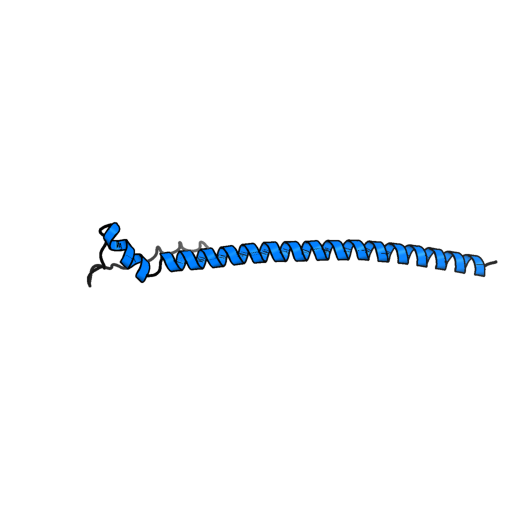.94 71 GLU A N 1
ATOM 568 C CA . GLU A 1 71 ? -20.760 5.645 40.483 1.00 89.94 71 GLU A CA 1
ATOM 569 C C . GLU A 1 71 ? -21.835 6.493 39.786 1.00 89.94 71 GLU A C 1
ATOM 571 O O . GLU A 1 71 ? -21.981 7.677 40.069 1.00 89.94 71 GLU A O 1
ATOM 576 N N . PHE A 1 72 ? -22.641 5.870 38.923 1.00 84.62 72 PHE A N 1
ATOM 577 C CA . PHE A 1 72 ? -23.767 6.500 38.230 1.00 84.62 72 PHE A CA 1
ATOM 578 C C . PHE A 1 72 ? -25.118 6.240 38.920 1.00 84.62 72 PHE A C 1
ATOM 580 O O . PHE A 1 72 ? -26.172 6.498 38.342 1.00 84.62 72 PHE A O 1
ATOM 587 N N . GLY A 1 73 ? -25.118 5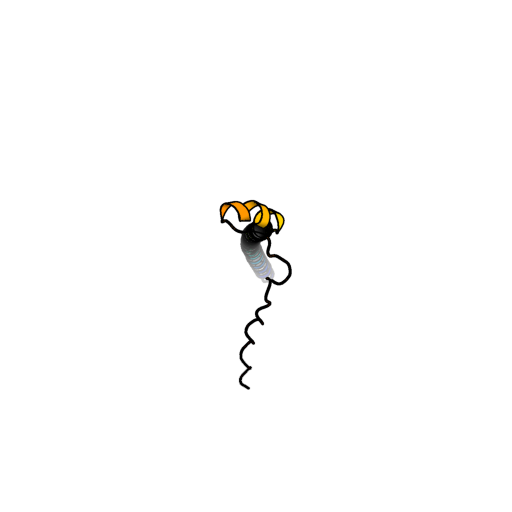.681 40.138 1.00 85.69 73 GLY A N 1
ATOM 588 C CA . GLY A 1 73 ? -26.337 5.314 40.870 1.00 85.69 73 GLY A CA 1
ATOM 589 C C . GLY A 1 73 ? -27.115 4.135 40.263 1.00 85.69 73 GLY A C 1
ATOM 590 O O . GLY A 1 73 ? -28.231 3.832 40.698 1.00 85.69 73 GLY A O 1
ATOM 591 N N . LEU A 1 74 ? -26.535 3.450 39.275 1.00 85.38 74 LEU A N 1
ATOM 592 C CA . LEU A 1 74 ? -27.126 2.315 38.577 1.00 85.38 74 LEU A CA 1
ATOM 593 C C . LEU A 1 74 ? -26.909 1.019 39.365 1.00 85.38 74 LEU A C 1
ATOM 595 O O . LEU A 1 74 ? -25.927 0.844 40.089 1.00 85.38 74 LEU A O 1
ATOM 599 N N . ARG A 1 75 ? -27.843 0.075 39.222 1.00 81.94 75 ARG A N 1
ATOM 600 C CA . ARG A 1 75 ? -27.823 -1.218 39.923 1.00 81.94 75 ARG A CA 1
ATOM 601 C C . ARG A 1 75 ? -28.235 -2.339 38.969 1.00 81.94 75 ARG A C 1
ATOM 603 O O . ARG A 1 75 ? -28.941 -2.064 37.999 1.00 81.94 75 ARG A O 1
ATOM 610 N N . PRO A 1 76 ? -27.846 -3.599 39.235 1.00 81.06 76 PRO A N 1
ATOM 611 C CA . PRO A 1 76 ? -28.350 -4.736 38.472 1.00 81.06 76 PRO A CA 1
ATOM 612 C C . PRO A 1 76 ? -29.884 -4.750 38.460 1.00 81.06 76 PRO A C 1
ATOM 614 O O . PRO A 1 76 ? -30.512 -4.596 39.511 1.00 81.06 76 PRO A O 1
ATOM 617 N N . ALA A 1 77 ? -30.479 -4.935 37.281 1.00 81.94 77 ALA A N 1
ATOM 618 C CA . ALA A 1 77 ? -31.926 -5.063 37.140 1.00 81.94 77 ALA A CA 1
ATOM 619 C C . ALA A 1 77 ? -32.425 -6.315 37.880 1.00 81.94 77 ALA A C 1
ATOM 621 O O . ALA A 1 77 ? -31.796 -7.374 37.827 1.00 81.94 77 ALA A O 1
ATOM 622 N N . ARG A 1 78 ? -33.560 -6.200 38.574 1.00 80.25 78 ARG A N 1
ATOM 623 C CA . ARG A 1 78 ? -34.210 -7.328 39.254 1.00 80.25 78 ARG A CA 1
ATOM 624 C C . ARG A 1 78 ? -35.012 -8.165 38.255 1.00 80.25 78 ARG A C 1
ATOM 626 O O . ARG A 1 78 ? -35.430 -7.670 37.206 1.00 80.25 78 ARG A O 1
ATOM 633 N N . THR A 1 79 ? -35.263 -9.426 38.602 1.00 77.31 79 THR A N 1
ATOM 634 C CA . THR A 1 79 ? -36.137 -10.326 37.836 1.00 77.31 79 THR A CA 1
ATOM 635 C C . THR A 1 79 ? -37.475 -9.637 37.541 1.00 77.31 79 THR A C 1
ATOM 637 O O . THR A 1 79 ? -38.129 -9.144 38.456 1.00 77.31 79 THR A O 1
ATOM 640 N N . GLY A 1 80 ? -37.852 -9.553 36.259 1.00 82.75 80 GLY A N 1
ATOM 641 C CA . GLY A 1 80 ? -39.082 -8.893 35.795 1.00 82.75 80 GLY A CA 1
ATOM 642 C C . GLY A 1 80 ? -38.949 -7.425 35.354 1.00 82.75 80 GLY A C 1
ATOM 643 O O . GLY A 1 80 ? -39.903 -6.886 34.803 1.00 82.75 80 GLY A O 1
ATOM 644 N N . GLN A 1 81 ? -37.792 -6.769 35.535 1.00 83.12 81 GLN A N 1
ATOM 645 C CA . GLN A 1 81 ? -37.591 -5.368 35.107 1.00 83.12 81 GLN A CA 1
ATOM 646 C C . GLN A 1 81 ? -37.082 -5.199 33.664 1.00 83.12 81 GLN A C 1
ATOM 648 O O . GLN A 1 81 ? -37.144 -4.096 33.125 1.00 83.12 81 GLN A O 1
ATOM 653 N N . ILE A 1 82 ? -36.575 -6.256 33.022 1.00 79.81 82 ILE A N 1
ATOM 654 C CA . ILE A 1 82 ? -36.039 -6.185 31.654 1.00 79.81 82 ILE A CA 1
ATOM 655 C C . ILE A 1 82 ? -37.180 -6.406 30.653 1.00 79.81 82 ILE A C 1
ATOM 657 O O . ILE A 1 82 ? -37.751 -7.494 30.598 1.00 79.81 82 ILE A O 1
ATOM 661 N N . ARG A 1 83 ? -37.491 -5.392 29.838 1.00 79.50 83 ARG A N 1
ATOM 662 C CA . ARG A 1 83 ? -38.399 -5.507 28.684 1.00 79.50 83 ARG A CA 1
ATOM 663 C C . ARG A 1 83 ? -37.575 -5.603 27.399 1.00 79.50 83 ARG A C 1
ATOM 665 O O . ARG A 1 83 ? -36.646 -4.821 27.217 1.00 79.50 83 ARG A O 1
ATOM 672 N N . ARG A 1 84 ? -37.901 -6.548 26.509 1.00 78.88 84 ARG A N 1
ATOM 673 C CA . ARG A 1 84 ? -37.355 -6.564 25.142 1.00 78.88 84 ARG A CA 1
ATOM 674 C C . ARG A 1 84 ? -38.167 -5.591 24.301 1.00 78.88 84 ARG A C 1
ATOM 676 O O . ARG A 1 84 ? -39.382 -5.731 24.216 1.00 78.88 84 ARG A O 1
ATOM 683 N N . VAL A 1 85 ? -37.497 -4.610 23.717 1.00 75.81 85 VAL A N 1
ATOM 684 C CA . VAL A 1 85 ? -38.089 -3.759 22.686 1.00 75.81 85 VAL A CA 1
ATOM 685 C C . VAL A 1 85 ? -37.879 -4.511 21.374 1.00 75.81 85 VAL A C 1
ATOM 687 O O . VAL A 1 85 ? -36.741 -4.878 21.078 1.00 75.81 85 VAL A O 1
ATOM 690 N N . GLU A 1 86 ? -38.945 -4.835 20.641 1.00 70.81 86 GLU A N 1
ATOM 691 C CA . GLU A 1 86 ? -38.794 -5.390 19.291 1.00 70.81 86 GLU A CA 1
ATOM 692 C C . GLU A 1 86 ? -37.981 -4.389 18.466 1.00 70.81 86 GLU A C 1
ATOM 694 O O . GLU A 1 86 ? -38.324 -3.207 18.403 1.00 70.81 86 GLU A O 1
ATOM 699 N N . ALA A 1 87 ? -36.854 -4.841 17.910 1.00 60.59 87 ALA A N 1
ATOM 700 C CA . ALA A 1 87 ? -36.046 -4.009 17.034 1.00 60.59 87 ALA A CA 1
ATOM 701 C C . ALA A 1 87 ? -36.940 -3.542 15.881 1.00 60.59 87 ALA A C 1
ATOM 703 O O . ALA A 1 87 ? -37.622 -4.363 15.267 1.00 60.59 87 ALA A O 1
ATOM 704 N N . ALA A 1 88 ? -36.972 -2.228 15.648 1.00 59.78 88 ALA A N 1
ATOM 705 C CA . ALA A 1 88 ? -37.785 -1.603 14.617 1.00 59.78 88 ALA A CA 1
ATOM 706 C C . ALA A 1 88 ? -37.680 -2.395 13.303 1.00 59.78 88 ALA A C 1
ATOM 708 O O . ALA A 1 88 ? -36.590 -2.575 12.760 1.00 59.78 88 ALA A O 1
ATOM 709 N N . ARG A 1 89 ? -38.827 -2.914 12.852 1.00 61.75 89 ARG A N 1
ATOM 710 C CA . ARG A 1 89 ? -39.019 -3.611 11.578 1.00 61.75 89 ARG A CA 1
ATOM 711 C C . ARG A 1 89 ? -38.316 -2.815 10.462 1.00 61.75 89 ARG A C 1
ATOM 713 O O . ARG A 1 89 ? -38.683 -1.653 10.291 1.00 61.75 89 ARG A O 1
ATOM 720 N N . PRO A 1 90 ? -37.342 -3.380 9.720 1.00 61.91 90 PRO A N 1
ATOM 721 C CA . PRO A 1 90 ? -36.820 -2.710 8.535 1.00 61.91 90 PRO A CA 1
ATOM 722 C C . PRO A 1 90 ? -37.972 -2.510 7.541 1.00 61.91 90 PRO A C 1
ATOM 724 O O . PRO A 1 90 ? -38.812 -3.399 7.376 1.00 61.91 90 PRO A O 1
ATOM 727 N N . GLU A 1 91 ? -38.061 -1.308 6.973 1.00 66.00 91 GLU A N 1
ATOM 728 C CA . GLU A 1 91 ? -39.136 -0.906 6.063 1.00 66.00 91 GLU A CA 1
ATOM 729 C C . GLU A 1 91 ? -39.254 -1.867 4.866 1.00 66.00 91 GLU A C 1
ATOM 731 O O . GLU A 1 91 ? -38.239 -2.403 4.415 1.00 66.00 91 GLU A O 1
ATOM 736 N N . PRO A 1 92 ? -40.476 -2.138 4.369 1.00 61.25 92 PRO A N 1
ATOM 737 C CA . PRO A 1 92 ? -40.683 -3.085 3.282 1.00 61.25 92 PRO A CA 1
ATOM 738 C C . PRO A 1 92 ? -40.005 -2.592 2.000 1.00 61.25 92 PRO A C 1
ATOM 740 O O . PRO A 1 92 ? -40.229 -1.462 1.570 1.00 61.25 92 PRO A O 1
ATOM 743 N N . GLU A 1 93 ? -39.203 -3.464 1.385 1.00 59.41 93 GLU A N 1
ATOM 744 C CA . GLU A 1 93 ? -38.648 -3.261 0.048 1.00 59.41 93 GLU A CA 1
ATOM 745 C C . GLU A 1 93 ? -39.790 -2.970 -0.936 1.00 59.41 93 GLU A C 1
ATOM 747 O O . GLU A 1 93 ? -40.689 -3.790 -1.148 1.00 59.41 93 GLU A O 1
ATOM 752 N N . VAL A 1 94 ? -39.782 -1.761 -1.497 1.00 64.62 94 VAL A N 1
ATOM 753 C CA . VAL A 1 94 ? -40.673 -1.372 -2.589 1.00 64.62 94 VAL A CA 1
ATOM 754 C C . VAL A 1 94 ? -40.156 -2.069 -3.849 1.00 64.62 94 VAL A C 1
ATOM 756 O O . VAL A 1 94 ? -39.014 -1.836 -4.244 1.00 64.62 94 VAL A O 1
ATOM 759 N N . GLN A 1 95 ? -40.984 -2.958 -4.407 1.00 55.72 95 GLN A N 1
ATOM 760 C CA . GLN A 1 95 ? -40.741 -3.684 -5.663 1.00 55.72 95 GLN A CA 1
ATOM 761 C C . GLN A 1 95 ? -40.650 -2.749 -6.870 1.00 55.72 95 GLN A C 1
ATOM 763 O O . GLN A 1 95 ? -41.430 -1.768 -6.907 1.00 55.72 95 GLN A O 1
#